Protein AF-A0A4U0VRK8-F1 (afdb_monomer)

Mean predicted aligned error: 10.42 Å

Solvent-accessible surface area (backbone atoms only — not comparable to full-atom values): 7620 Å² total; per-residue (Å²): 140,78,55,71,69,63,47,48,68,68,41,62,95,52,96,58,97,75,75,84,88,74,52,70,73,55,36,54,74,68,65,58,80,76,50,44,97,59,71,30,85,93,66,45,36,64,12,24,44,70,73,70,93,86,57,60,44,52,50,21,46,73,73,33,40,84,58,52,75,59,70,96,68,82,80,59,91,83,60,64,52,65,58,50,38,30,73,76,70,69,38,45,77,83,56,48,24,40,82,54,96,91,39,82,41,77,46,66,83,84,65,64,92,80,69,73,133

Structure (mmCIF, N/CA/C/O backbone):
data_AF-A0A4U0VRK8-F1
#
_entry.id   AF-A0A4U0VRK8-F1
#
loop_
_atom_site.group_PDB
_atom_site.id
_atom_site.type_symbol
_atom_site.label_atom_id
_atom_site.label_alt_id
_atom_site.label_comp_id
_atom_site.label_asym_id
_atom_site.label_entity_id
_atom_site.label_seq_id
_atom_site.pdbx_PDB_ins_code
_atom_site.Cartn_x
_atom_site.Cartn_y
_atom_site.Cartn_z
_atom_site.occupancy
_atom_site.B_iso_or_equiv
_atom_site.auth_seq_id
_atom_site.auth_comp_id
_atom_site.auth_asym_id
_atom_site.auth_atom_id
_atom_site.pdbx_PDB_model_num
ATOM 1 N N . SER A 1 1 ? 29.266 -9.425 3.964 1.00 87.06 1 SER A N 1
ATOM 2 C CA . SER A 1 1 ? 27.906 -9.008 3.573 1.00 87.06 1 SER A CA 1
ATOM 3 C C . SER A 1 1 ? 28.020 -8.132 2.336 1.00 87.06 1 SER A C 1
ATOM 5 O O . SER A 1 1 ? 28.999 -7.400 2.272 1.00 87.06 1 SER A O 1
ATOM 7 N N . LYS A 1 2 ? 27.104 -8.246 1.367 1.00 92.06 2 LYS A N 1
ATOM 8 C CA . LYS A 1 2 ? 27.045 -7.407 0.153 1.00 92.06 2 LYS A CA 1
ATOM 9 C C . LYS A 1 2 ? 25.828 -6.479 0.232 1.00 92.06 2 LYS A C 1
ATOM 11 O O . LYS A 1 2 ? 24.845 -6.819 0.889 1.00 92.06 2 LYS A O 1
ATOM 16 N N . SER A 1 3 ? 25.902 -5.330 -0.423 1.00 94.50 3 SER A N 1
ATOM 17 C CA . SER A 1 3 ? 24.778 -4.420 -0.658 1.00 94.50 3 SER A CA 1
ATOM 18 C C . SER A 1 3 ? 23.768 -5.000 -1.660 1.00 94.50 3 SER A C 1
ATOM 20 O O . SER A 1 3 ? 24.051 -5.984 -2.343 1.00 94.50 3 SER A O 1
ATOM 22 N N . ARG A 1 4 ? 22.583 -4.378 -1.769 1.00 92.38 4 ARG A N 1
ATOM 23 C CA . ARG A 1 4 ? 21.545 -4.772 -2.740 1.00 92.38 4 ARG A CA 1
ATOM 24 C C . ARG A 1 4 ? 22.064 -4.715 -4.184 1.00 92.38 4 ARG A C 1
ATOM 26 O O . ARG A 1 4 ? 21.952 -5.706 -4.890 1.00 92.38 4 ARG A O 1
ATOM 33 N N . ALA A 1 5 ? 22.708 -3.612 -4.574 1.00 92.31 5 ALA A N 1
ATOM 34 C CA . ALA A 1 5 ? 23.264 -3.432 -5.919 1.00 92.31 5 ALA A CA 1
ATOM 35 C C . ALA A 1 5 ? 24.364 -4.457 -6.252 1.00 92.31 5 ALA A C 1
ATOM 37 O O . ALA A 1 5 ? 24.436 -4.967 -7.364 1.00 92.31 5 ALA A O 1
ATOM 38 N N . GLU A 1 6 ? 25.207 -4.807 -5.277 1.00 94.12 6 GLU A N 1
ATOM 39 C CA . GLU A 1 6 ? 26.214 -5.856 -5.468 1.00 94.12 6 GLU A CA 1
ATOM 40 C C . GLU A 1 6 ? 25.597 -7.253 -5.604 1.00 94.12 6 GLU A C 1
ATOM 42 O O . GLU A 1 6 ? 26.214 -8.117 -6.218 1.00 94.12 6 GLU A O 1
ATOM 47 N N . TRP A 1 7 ? 24.422 -7.504 -5.016 1.00 93.75 7 TRP A N 1
ATOM 48 C CA . TRP A 1 7 ? 23.687 -8.752 -5.225 1.00 93.75 7 TRP A CA 1
ATOM 49 C C . TRP A 1 7 ? 22.981 -8.787 -6.576 1.00 93.75 7 TRP A C 1
ATOM 51 O O . TRP A 1 7 ? 23.082 -9.797 -7.262 1.00 93.75 7 TRP A O 1
ATOM 61 N N . GLU A 1 8 ? 22.322 -7.697 -6.972 1.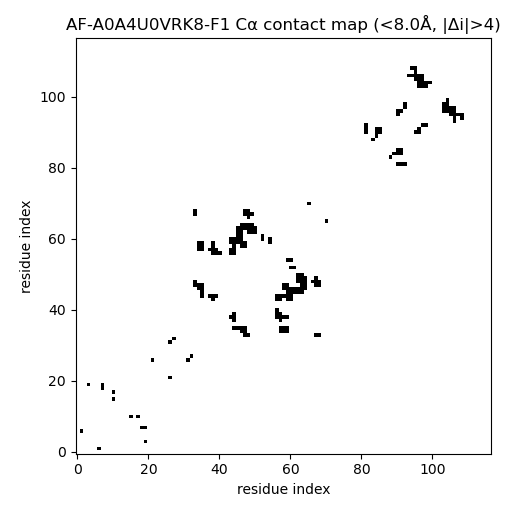00 91.56 8 GLU A N 1
ATOM 62 C CA . GLU A 1 8 ? 21.712 -7.552 -8.301 1.00 91.56 8 GLU A CA 1
ATOM 63 C C . GLU A 1 8 ? 22.750 -7.849 -9.392 1.00 91.56 8 GLU A C 1
ATOM 65 O O . GLU A 1 8 ? 22.559 -8.772 -10.174 1.00 91.56 8 GLU A O 1
ATOM 70 N N . ALA A 1 9 ? 23.931 -7.223 -9.331 1.00 93.06 9 ALA A N 1
ATOM 71 C CA . ALA A 1 9 ? 25.011 -7.460 -10.293 1.00 93.06 9 ALA A CA 1
ATOM 72 C C . ALA A 1 9 ? 25.546 -8.909 -10.326 1.00 93.06 9 ALA A C 1
ATOM 74 O O . ALA A 1 9 ? 26.154 -9.314 -11.313 1.00 93.06 9 ALA A O 1
ATOM 75 N N . VAL A 1 10 ? 25.376 -9.686 -9.250 1.00 93.69 10 VAL A N 1
ATOM 76 C CA . VAL A 1 10 ? 25.769 -11.108 -9.212 1.00 93.69 10 VAL A CA 1
ATOM 77 C C . VAL A 1 10 ? 24.743 -11.989 -9.926 1.00 93.69 10 VAL A C 1
ATOM 79 O O . VAL A 1 10 ? 25.130 -12.991 -10.524 1.00 93.69 10 VAL A O 1
ATOM 82 N N . PHE A 1 11 ? 23.457 -11.647 -9.838 1.00 93.12 11 PHE A N 1
ATOM 83 C CA . PHE A 1 11 ? 22.372 -12.441 -10.414 1.00 93.12 11 PHE A CA 1
ATOM 84 C C . PHE A 1 11 ? 21.938 -11.964 -11.803 1.00 93.12 11 PHE A C 1
ATOM 86 O O . PHE A 1 11 ? 21.399 -12.762 -12.572 1.00 93.12 11 PHE A O 1
ATOM 93 N N . ASP A 1 12 ? 22.213 -10.712 -12.155 1.00 90.06 12 ASP A N 1
ATOM 94 C CA . ASP A 1 12 ? 21.983 -10.173 -13.490 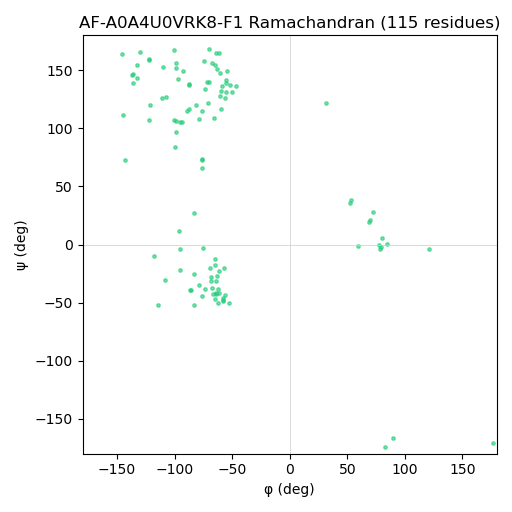1.00 90.06 12 ASP A CA 1
ATOM 95 C C . ASP A 1 12 ? 22.710 -11.017 -14.548 1.00 90.06 12 ASP A C 1
ATOM 97 O O . ASP A 1 12 ? 23.912 -11.274 -14.472 1.00 90.06 12 ASP A O 1
ATOM 101 N N . GLY A 1 13 ? 21.961 -11.475 -15.553 1.00 84.31 13 GLY A N 1
ATOM 102 C CA . GLY A 1 13 ? 22.478 -12.342 -16.617 1.00 84.31 13 GLY A CA 1
ATOM 103 C C . GLY A 1 13 ? 22.605 -13.824 -16.242 1.00 84.31 13 GLY A C 1
ATOM 104 O O . GLY A 1 13 ? 23.097 -14.610 -17.051 1.00 84.31 13 GLY A O 1
ATOM 105 N N . THR A 1 14 ? 22.149 -14.222 -15.053 1.00 91.31 14 THR A N 1
ATOM 106 C CA . THR A 1 14 ? 22.020 -15.631 -14.646 1.00 91.31 14 THR A CA 1
ATOM 107 C C . THR A 1 14 ? 20.568 -16.117 -14.769 1.00 91.31 14 THR A C 1
ATOM 109 O O . THR A 1 14 ? 19.652 -15.312 -14.903 1.00 91.31 14 THR A O 1
ATOM 112 N N . ASP A 1 15 ? 20.336 -17.433 -14.683 1.00 92.31 15 ASP A N 1
ATOM 113 C CA . ASP A 1 15 ? 18.986 -18.035 -14.614 1.00 92.31 15 ASP A CA 1
ATOM 114 C C . ASP A 1 15 ? 18.414 -18.034 -13.176 1.00 92.31 15 ASP A C 1
ATOM 116 O O . ASP A 1 15 ? 17.649 -18.907 -12.766 1.00 92.31 15 ASP A O 1
ATOM 120 N N . ALA A 1 16 ? 18.849 -17.086 -12.342 1.00 91.31 16 ALA A N 1
ATOM 121 C CA . ALA A 1 16 ? 18.376 -16.975 -10.972 1.00 91.31 16 ALA A CA 1
ATOM 122 C C . ALA A 1 16 ? 17.026 -16.246 -10.922 1.00 91.31 16 ALA A C 1
ATOM 124 O O . ALA A 1 16 ? 16.924 -15.069 -11.265 1.00 91.31 16 ALA A O 1
ATOM 125 N N . CYS A 1 17 ? 15.990 -16.911 -10.404 1.00 91.25 17 CYS A N 1
ATOM 126 C CA . CYS A 1 17 ? 14.690 -16.290 -10.139 1.00 91.25 17 CYS A CA 1
ATOM 127 C C . CYS A 1 17 ? 14.731 -15.419 -8.873 1.00 91.25 17 CYS A C 1
ATOM 129 O O . CYS A 1 17 ? 14.192 -15.790 -7.828 1.00 91.25 17 CYS A O 1
ATOM 131 N N . CYS A 1 18 ? 15.380 -14.261 -8.948 1.00 89.69 18 CYS A N 1
ATOM 132 C CA . CYS A 1 18 ? 15.408 -13.292 -7.860 1.00 89.69 18 CYS A CA 1
ATOM 133 C C . CYS A 1 18 ? 15.186 -11.870 -8.379 1.00 89.69 18 CYS A C 1
ATOM 135 O O . CYS A 1 18 ? 15.556 -11.528 -9.495 1.00 89.69 18 CYS A O 1
ATOM 137 N N . THR A 1 19 ? 14.538 -11.053 -7.554 1.00 88.44 19 THR A N 1
ATOM 138 C CA . THR A 1 19 ? 14.276 -9.637 -7.821 1.00 88.44 19 THR A CA 1
ATOM 139 C C . THR A 1 19 ? 14.544 -8.858 -6.540 1.00 88.44 19 THR A C 1
ATOM 141 O O . THR A 1 19 ? 14.284 -9.383 -5.448 1.00 88.44 19 THR A O 1
ATOM 144 N N . PRO A 1 20 ? 15.044 -7.616 -6.621 1.00 90.62 20 PRO A N 1
ATOM 145 C CA . PRO A 1 20 ? 15.095 -6.761 -5.450 1.00 90.62 20 PRO A CA 1
ATOM 146 C C . PRO A 1 20 ? 13.694 -6.505 -4.893 1.00 90.62 20 PRO A C 1
ATOM 148 O O . PRO A 1 20 ? 12.710 -6.412 -5.631 1.00 90.62 20 PRO A O 1
ATOM 151 N N . VAL A 1 21 ? 13.617 -6.350 -3.571 1.00 91.88 21 VAL A N 1
ATOM 152 C CA . VAL A 1 21 ? 12.428 -5.805 -2.910 1.00 91.88 21 VAL A CA 1
ATOM 153 C C . VAL A 1 21 ? 12.478 -4.290 -3.074 1.00 91.88 21 VAL A C 1
ATOM 155 O O . VAL A 1 21 ? 13.325 -3.624 -2.474 1.00 91.88 21 VAL A O 1
ATOM 158 N N . LEU A 1 22 ? 11.598 -3.767 -3.923 1.00 92.44 22 LEU A N 1
ATOM 159 C CA . LEU A 1 22 ? 11.483 -2.339 -4.194 1.00 92.44 22 LEU A CA 1
ATOM 160 C C . LEU A 1 22 ? 10.538 -1.679 -3.191 1.00 92.44 22 LEU A C 1
ATOM 162 O O . LEU A 1 22 ? 9.482 -2.212 -2.849 1.00 92.44 22 LEU A O 1
ATOM 166 N N . THR A 1 23 ? 10.924 -0.498 -2.725 1.00 90.81 23 THR A N 1
ATOM 167 C CA . THR A 1 23 ? 10.031 0.395 -1.988 1.00 90.81 23 THR A CA 1
ATOM 168 C C . THR A 1 23 ? 9.037 1.052 -2.943 1.00 90.81 23 THR A C 1
ATOM 170 O O . THR A 1 23 ? 9.296 1.178 -4.139 1.00 90.81 23 THR A O 1
ATOM 173 N N . TYR A 1 24 ? 7.905 1.522 -2.421 1.00 88.75 24 TYR A N 1
ATOM 174 C CA . TYR A 1 24 ? 6.909 2.207 -3.247 1.00 88.75 24 TYR A CA 1
ATOM 175 C C . TYR A 1 24 ? 7.477 3.431 -4.007 1.00 88.75 24 TYR A C 1
ATOM 177 O O . TYR A 1 24 ? 7.281 3.502 -5.216 1.00 88.75 24 TYR A O 1
ATOM 185 N N . PRO A 1 25 ? 8.308 4.309 -3.399 1.00 89.94 25 PRO A N 1
ATOM 186 C CA . PRO A 1 25 ? 8.944 5.406 -4.140 1.00 89.94 25 PRO A CA 1
ATOM 187 C C . PRO A 1 25 ? 9.911 4.956 -5.249 1.00 89.94 25 PRO A C 1
ATOM 189 O O . PRO A 1 25 ? 10.159 5.700 -6.198 1.00 89.94 25 PRO A O 1
ATOM 192 N N . GLU A 1 26 ? 10.512 3.767 -5.125 1.00 93.12 26 GLU A N 1
ATOM 193 C CA . GLU A 1 26 ? 11.340 3.186 -6.190 1.00 93.12 26 GLU A CA 1
ATOM 194 C C . GLU A 1 26 ? 10.474 2.674 -7.344 1.00 93.12 26 GLU A C 1
AT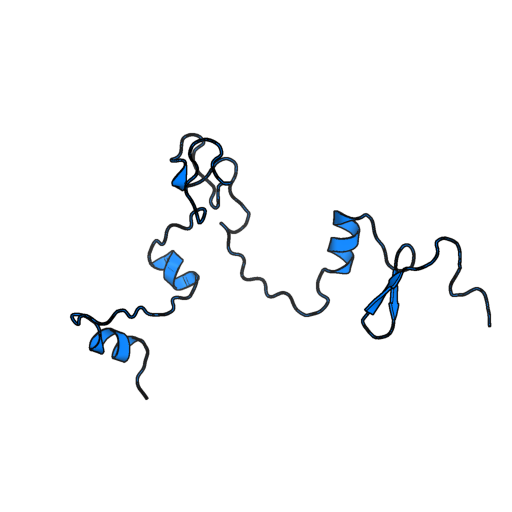OM 196 O O . GLU A 1 26 ? 10.841 2.876 -8.500 1.00 93.12 26 GLU A O 1
ATOM 201 N N . LEU A 1 27 ? 9.317 2.077 -7.039 1.00 92.06 27 LEU A N 1
ATOM 202 C CA . LEU A 1 27 ? 8.329 1.662 -8.036 1.00 92.06 27 LEU A CA 1
ATOM 203 C C . LEU A 1 27 ? 7.792 2.867 -8.819 1.00 92.06 27 LEU A C 1
ATOM 205 O O . LEU A 1 27 ? 7.857 2.861 -10.046 1.00 92.06 27 LEU A O 1
ATOM 209 N N . GLU A 1 28 ? 7.355 3.928 -8.135 1.00 89.06 28 GLU A N 1
ATOM 210 C CA . GLU A 1 28 ? 6.860 5.156 -8.777 1.00 89.06 28 GLU A CA 1
ATOM 211 C C . GLU A 1 28 ? 7.912 5.784 -9.697 1.00 89.06 28 GLU A C 1
ATOM 213 O O . GLU A 1 28 ? 7.638 6.097 -10.855 1.00 89.06 28 GLU A O 1
ATOM 218 N N . ARG A 1 29 ? 9.157 5.921 -9.217 1.00 93.06 29 ARG A N 1
ATOM 219 C CA . ARG A 1 29 ? 10.257 6.474 -10.024 1.00 93.06 29 ARG A CA 1
ATOM 220 C C . ARG A 1 29 ? 10.588 5.599 -11.231 1.00 93.06 29 ARG A C 1
ATOM 222 O O . ARG A 1 29 ? 11.028 6.119 -12.253 1.00 93.06 29 ARG A O 1
ATOM 229 N N . GLY A 1 30 ? 10.394 4.289 -11.103 1.00 93.06 30 GLY A N 1
ATOM 230 C CA . GLY A 1 30 ? 10.526 3.324 -12.189 1.00 93.06 30 GLY A CA 1
ATOM 231 C C . GLY A 1 30 ? 9.359 3.334 -13.180 1.00 93.06 30 GLY A C 1
ATOM 232 O O . GLY A 1 30 ? 9.418 2.598 -14.161 1.00 93.06 30 GLY A O 1
ATOM 233 N N . GLY A 1 31 ? 8.317 4.142 -12.949 1.00 92.19 31 GLY A N 1
ATOM 234 C CA . GLY A 1 31 ? 7.118 4.175 -13.786 1.00 92.19 31 GLY A CA 1
ATOM 235 C C . GLY A 1 31 ? 6.234 2.941 -13.611 1.00 92.19 31 GLY A C 1
ATOM 236 O O . GLY A 1 31 ? 5.558 2.538 -14.556 1.00 92.19 31 GLY A O 1
ATOM 237 N N . PHE A 1 32 ? 6.273 2.305 -12.436 1.00 91.50 32 PHE A N 1
ATOM 238 C CA . PHE A 1 32 ? 5.375 1.201 -12.125 1.00 91.50 32 PHE A CA 1
ATOM 239 C C . PHE A 1 32 ? 3.923 1.674 -12.182 1.00 91.50 32 PHE A C 1
ATOM 241 O O . PHE A 1 32 ? 3.545 2.644 -11.531 1.00 91.50 32 PHE A O 1
ATOM 248 N N . ASP A 1 33 ? 3.112 0.950 -12.941 1.00 90.00 33 ASP A N 1
ATOM 249 C CA . ASP A 1 33 ? 1.692 1.226 -13.090 1.00 90.00 33 ASP A CA 1
ATOM 250 C C . ASP A 1 33 ? 0.894 0.393 -12.077 1.00 90.00 33 ASP A C 1
ATOM 252 O O . ASP A 1 33 ? 0.754 -0.830 -12.219 1.00 90.00 33 ASP A O 1
ATOM 256 N N . GLN A 1 34 ? 0.403 1.050 -11.022 1.00 90.44 34 GLN A N 1
ATOM 257 C CA . GLN A 1 34 ? -0.388 0.388 -9.995 1.00 90.44 34 GLN A CA 1
ATOM 258 C C . GLN A 1 34 ? -1.813 0.133 -10.490 1.00 90.44 34 GLN A C 1
ATOM 260 O O . GLN A 1 34 ? -2.623 1.039 -10.673 1.00 90.44 34 GLN A O 1
ATOM 265 N N . ARG A 1 35 ? -2.145 -1.152 -10.623 1.00 91.19 35 ARG A N 1
ATOM 266 C CA . ARG A 1 35 ? -3.426 -1.612 -11.162 1.00 91.19 35 ARG A CA 1
ATOM 267 C C . ARG A 1 35 ? -4.189 -2.494 -10.183 1.00 91.19 35 ARG A C 1
ATOM 269 O O . ARG A 1 35 ? -3.583 -3.098 -9.290 1.00 91.19 35 ARG A O 1
ATOM 276 N N . PRO A 1 36 ? -5.515 -2.635 -10.365 1.00 91.19 36 PRO A N 1
ATOM 277 C CA . PRO A 1 36 ? -6.260 -3.721 -9.755 1.00 91.19 36 PRO A CA 1
ATOM 278 C C . PRO A 1 36 ? -5.530 -5.063 -9.948 1.00 91.19 36 PRO A C 1
ATOM 280 O O . PRO A 1 36 ? -5.063 -5.357 -11.051 1.00 91.19 36 PRO A O 1
ATOM 283 N N . PRO A 1 37 ? -5.449 -5.911 -8.908 1.00 89.12 37 PRO A N 1
ATOM 284 C CA . PRO A 1 37 ? -4.648 -7.140 -8.944 1.00 89.12 37 PRO A CA 1
ATOM 285 C C . PRO A 1 37 ? -5.155 -8.164 -9.968 1.00 89.12 37 PRO A C 1
ATOM 287 O O . PRO A 1 37 ? -4.439 -9.090 -10.338 1.00 89.12 37 PRO A O 1
ATOM 290 N N . VAL A 1 38 ? -6.402 -8.013 -10.416 1.00 89.88 38 VAL A N 1
ATOM 291 C CA . VAL A 1 38 ? -7.038 -8.851 -11.428 1.00 89.88 38 VAL A CA 1
ATOM 292 C C . VAL A 1 38 ? -7.794 -7.975 -12.417 1.00 89.88 38 VAL A C 1
ATOM 294 O O . VAL A 1 38 ? -8.481 -7.028 -12.039 1.00 89.88 38 VAL A O 1
ATOM 297 N N . THR A 1 39 ? -7.703 -8.315 -13.702 1.00 93.19 39 THR A N 1
ATOM 298 C CA . THR A 1 39 ? -8.488 -7.653 -14.748 1.00 93.19 39 THR A CA 1
ATOM 299 C C . THR A 1 39 ? -9.830 -8.359 -14.924 1.00 93.19 39 THR A C 1
ATOM 301 O O . THR A 1 39 ? -9.885 -9.500 -15.384 1.00 93.19 39 THR A O 1
ATOM 304 N N . LEU A 1 40 ? -10.923 -7.666 -14.605 1.00 91.25 40 LEU A N 1
ATOM 305 C CA . LEU A 1 40 ? -12.294 -8.140 -14.807 1.00 91.25 40 LEU A CA 1
ATOM 306 C C . LEU A 1 40 ? -12.961 -7.319 -15.913 1.00 91.25 40 LEU A C 1
ATOM 308 O O . LEU A 1 40 ? -12.987 -6.098 -15.844 1.00 91.25 40 LEU A O 1
ATOM 312 N N . LYS A 1 41 ? -13.511 -7.973 -16.943 1.00 87.38 41 LYS A N 1
ATOM 313 C CA . LYS A 1 41 ? -14.126 -7.264 -18.083 1.00 87.38 41 LYS A CA 1
ATOM 314 C 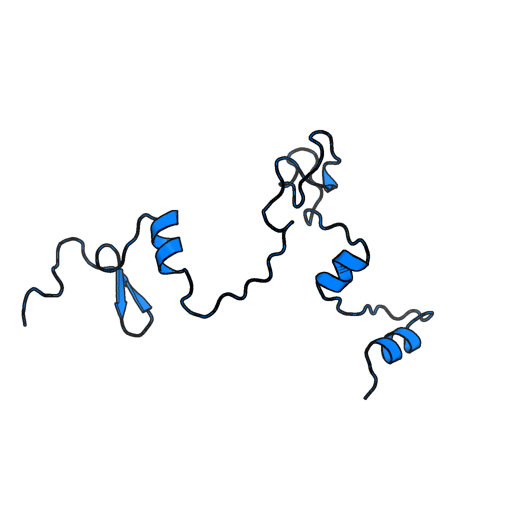C . LYS A 1 41 ? -15.598 -6.905 -17.864 1.00 87.38 41 LYS A C 1
ATOM 316 O O . LYS A 1 41 ? -16.021 -5.837 -18.277 1.00 87.38 41 LYS A O 1
ATOM 321 N N . GLY A 1 42 ? -16.375 -7.795 -17.239 1.00 89.12 42 GLY A N 1
ATOM 322 C CA . GLY A 1 42 ? -17.813 -7.575 -17.003 1.00 89.12 42 GLY A CA 1
ATOM 323 C C . GLY A 1 42 ? -18.117 -6.732 -15.763 1.00 89.12 42 GLY A C 1
ATOM 324 O O . GLY A 1 42 ? -19.154 -6.083 -15.693 1.00 89.12 42 GLY A O 1
ATOM 325 N N . SER A 1 43 ? -17.199 -6.730 -14.800 1.00 90.56 43 SER A N 1
ATOM 326 C CA . SER A 1 43 ? -17.283 -5.955 -13.563 1.00 90.56 43 SER A CA 1
ATOM 327 C C . SER A 1 43 ? -15.884 -5.456 -13.190 1.00 90.56 43 SER A C 1
ATOM 329 O O . SER A 1 43 ? -15.254 -6.038 -12.301 1.00 90.56 43 SER A O 1
ATOM 331 N N . PRO A 1 44 ? -15.338 -4.469 -13.923 1.00 91.06 44 PRO A N 1
ATOM 332 C CA . PRO A 1 44 ? -13.996 -3.964 -13.660 1.00 91.06 44 PRO A CA 1
ATOM 333 C C . PRO A 1 44 ? -13.824 -3.506 -12.211 1.00 91.06 44 PRO A C 1
ATOM 335 O O . PRO A 1 44 ? -14.775 -3.052 -11.572 1.00 91.06 44 PRO A O 1
ATOM 338 N N . GLY A 1 45 ? -12.601 -3.636 -11.695 1.00 91.56 45 GLY A N 1
ATOM 339 C CA . GLY A 1 45 ? -12.248 -3.087 -10.387 1.00 91.56 45 GLY A CA 1
ATOM 340 C C . GLY A 1 45 ? -12.350 -1.560 -10.371 1.00 91.56 45 GLY A C 1
ATOM 341 O O . GLY A 1 45 ? -12.407 -0.921 -11.420 1.00 91.56 45 GLY A O 1
ATOM 342 N N . ILE A 1 46 ? -12.355 -0.968 -9.179 1.00 92.62 46 ILE A N 1
ATOM 343 C CA . ILE A 1 46 ? -12.307 0.493 -9.035 1.00 92.62 46 ILE A CA 1
ATOM 344 C C . ILE A 1 46 ? -10.918 0.984 -9.456 1.00 92.62 46 ILE A C 1
ATOM 346 O O . ILE A 1 46 ? -9.916 0.324 -9.168 1.00 92.62 46 ILE A O 1
ATOM 350 N N . ALA A 1 47 ? -10.879 2.115 -10.158 1.00 93.44 47 ALA A N 1
ATOM 351 C CA . ALA A 1 47 ? -9.641 2.760 -10.561 1.00 93.44 47 ALA A CA 1
ATOM 352 C C . ALA A 1 47 ? -8.777 3.108 -9.342 1.00 93.44 47 ALA A C 1
ATOM 354 O O . ALA A 1 47 ? -9.274 3.593 -8.324 1.00 93.44 47 ALA A O 1
ATOM 355 N N . ILE A 1 48 ? -7.475 2.846 -9.451 1.00 92.62 48 ILE A N 1
ATOM 356 C CA . ILE A 1 48 ? -6.519 3.188 -8.396 1.00 92.62 48 ILE A CA 1
ATOM 357 C C . ILE A 1 48 ? -6.098 4.653 -8.531 1.00 92.62 48 ILE A C 1
ATOM 359 O O . ILE A 1 48 ? -6.239 5.417 -7.579 1.00 92.62 48 ILE A O 1
ATOM 363 N N . ALA A 1 49 ? -5.659 5.050 -9.724 1.00 91.00 49 ALA A N 1
ATOM 364 C CA . ALA A 1 49 ? -5.315 6.427 -10.051 1.00 91.00 49 ALA A CA 1
ATOM 365 C C . ALA A 1 49 ? -6.453 7.138 -10.800 1.00 91.00 49 ALA A C 1
ATOM 367 O O . ALA A 1 49 ? -7.300 6.512 -11.456 1.00 91.00 49 ALA A O 1
ATOM 368 N N . ASP A 1 50 ? -6.460 8.467 -10.716 1.00 90.88 50 ASP A N 1
ATOM 369 C CA . ASP A 1 50 ? -7.315 9.291 -11.565 1.00 90.88 50 ASP A CA 1
ATOM 370 C C . ASP A 1 50 ? -6.917 9.152 -13.039 1.00 90.88 50 ASP A C 1
ATOM 372 O O . ASP A 1 50 ? -5.789 8.805 -13.382 1.00 90.88 50 ASP A O 1
ATOM 376 N N . GLY A 1 51 ? -7.866 9.400 -13.937 1.00 86.38 51 GLY A N 1
ATOM 377 C CA . GLY A 1 51 ? -7.631 9.248 -15.368 1.00 86.38 51 GLY A CA 1
ATOM 378 C C . GLY A 1 51 ? -8.877 9.502 -16.200 1.00 86.38 51 GLY A C 1
ATOM 379 O O . GLY A 1 51 ? -9.915 9.936 -15.694 1.00 86.38 51 GLY A O 1
ATOM 380 N N . GLU A 1 52 ? -8.790 9.192 -17.488 1.00 86.00 52 GLU A N 1
ATOM 381 C CA . GLU A 1 52 ? -9.906 9.362 -18.414 1.00 86.00 52 GLU A CA 1
ATOM 382 C C . GLU A 1 52 ? -11.062 8.399 -18.110 1.00 86.00 52 GLU A C 1
ATOM 384 O O . GLU A 1 52 ? -10.887 7.339 -17.504 1.00 86.00 52 GLU A O 1
ATOM 389 N N . ASN A 1 53 ? -12.276 8.766 -18.522 1.00 78.38 53 ASN A N 1
ATOM 390 C CA . ASN A 1 53 ? -13.446 7.901 -18.346 1.00 78.38 53 ASN A CA 1
ATOM 391 C C . ASN A 1 53 ? -13.370 6.648 -19.233 1.00 78.38 53 ASN A C 1
ATOM 393 O O . ASN A 1 53 ? -13.866 5.590 -18.850 1.00 78.38 53 ASN A O 1
ATOM 397 N N . GLU A 1 54 ? -12.736 6.758 -20.401 1.00 84.94 54 GLU A N 1
ATOM 398 C CA . GLU A 1 54 ? -12.553 5.661 -21.350 1.00 84.94 54 GLU A CA 1
ATOM 399 C C . GLU A 1 54 ? -11.142 5.084 -21.206 1.00 84.94 54 GLU A C 1
ATOM 401 O O . GLU A 1 54 ? -10.224 5.451 -21.931 1.00 84.94 54 GLU A O 1
ATOM 406 N N . ARG A 1 55 ? -10.967 4.174 -20.241 1.00 88.62 55 ARG A N 1
ATOM 407 C CA . ARG A 1 55 ? -9.693 3.485 -19.988 1.00 88.62 55 ARG A CA 1
ATOM 408 C C . ARG A 1 55 ? -9.828 1.962 -20.082 1.00 88.62 55 ARG A C 1
ATOM 410 O O . ARG A 1 55 ? -10.938 1.431 -19.951 1.00 88.62 55 ARG A O 1
ATOM 417 N N . PRO A 1 56 ? -8.731 1.220 -20.308 1.00 92.50 56 PRO A N 1
ATOM 418 C CA . PRO A 1 56 ? -8.752 -0.236 -20.278 1.00 92.50 56 PRO A CA 1
ATOM 419 C C . PRO A 1 56 ? -9.298 -0.778 -18.952 1.00 92.50 56 PRO A C 1
ATOM 421 O O . PRO A 1 56 ? -8.935 -0.312 -17.879 1.00 92.50 56 PRO A O 1
ATOM 424 N N . ALA A 1 57 ? -10.079 -1.862 -19.001 1.00 91.94 57 ALA A N 1
ATOM 425 C CA . ALA A 1 57 ? -10.603 -2.513 -17.791 1.00 91.94 57 ALA A CA 1
ATOM 426 C C . ALA A 1 57 ? -9.506 -2.967 -16.801 1.00 91.94 57 ALA A C 1
ATOM 428 O O . ALA A 1 57 ? -9.785 -3.184 -15.623 1.00 91.94 57 ALA A O 1
ATOM 429 N N . ALA A 1 58 ? -8.265 -3.121 -17.277 1.00 92.69 58 ALA A N 1
ATOM 430 C CA . ALA A 1 58 ? -7.102 -3.437 -16.452 1.00 92.69 58 ALA A CA 1
ATOM 431 C C . ALA A 1 58 ? -6.679 -2.286 -15.523 1.00 92.69 58 ALA A C 1
ATOM 433 O O . ALA A 1 58 ? -6.007 -2.548 -14.536 1.00 92.69 58 ALA A O 1
ATOM 434 N N . GLU A 1 59 ? -7.076 -1.048 -15.819 1.00 92.94 59 GLU A N 1
ATOM 435 C CA . GLU A 1 59 ? -6.778 0.156 -15.026 1.00 92.94 59 GLU A CA 1
ATOM 436 C C . GLU A 1 59 ? -7.920 0.509 -14.055 1.00 92.94 59 GLU A C 1
ATOM 438 O O . GLU A 1 59 ? -7.800 1.413 -13.230 1.00 92.94 59 GLU A O 1
ATOM 443 N N . GLY A 1 60 ? -9.024 -0.239 -14.119 1.00 92.44 60 GLY A N 1
ATOM 444 C CA . GLY A 1 60 ? -10.222 -0.020 -13.319 1.00 92.44 60 GLY A CA 1
ATOM 445 C C . GLY A 1 60 ? -11.155 1.053 -13.885 1.00 92.44 60 GLY A C 1
ATOM 446 O O . GLY A 1 60 ? -10.978 1.538 -15.000 1.00 92.44 60 GLY A O 1
ATOM 447 N N . VAL A 1 61 ? -12.205 1.376 -13.131 1.00 92.12 61 VAL A N 1
ATOM 448 C CA . VAL A 1 61 ? -13.245 2.343 -13.516 1.00 92.12 61 VAL A CA 1
ATOM 449 C C . VAL A 1 61 ? -13.554 3.331 -12.394 1.00 92.12 61 VAL A C 1
ATOM 451 O O . VAL A 1 61 ? -13.415 3.014 -11.213 1.00 92.12 61 VAL A O 1
ATOM 454 N N . GLY A 1 62 ? -14.048 4.509 -12.775 1.00 91.19 62 GLY A N 1
ATOM 455 C CA . GLY A 1 62 ? -14.456 5.562 -11.848 1.00 91.19 62 GLY A CA 1
ATOM 456 C C . GLY A 1 62 ? -13.332 6.531 -11.482 1.00 91.19 62 GLY A C 1
ATOM 457 O O . GLY A 1 62 ? -12.299 6.594 -12.147 1.00 91.19 62 GLY A O 1
ATOM 458 N N . ILE A 1 63 ? -13.587 7.319 -10.437 1.00 92.31 63 ILE A N 1
ATOM 459 C CA . ILE A 1 63 ? -12.615 8.250 -9.852 1.00 92.31 63 ILE A CA 1
ATOM 460 C C . ILE A 1 63 ? -11.554 7.423 -9.120 1.00 92.31 63 ILE A C 1
ATOM 462 O O . ILE A 1 63 ? -11.896 6.424 -8.479 1.00 92.31 63 ILE A O 1
ATOM 466 N N . GLY A 1 64 ? -10.293 7.833 -9.231 1.00 91.00 64 GLY A N 1
ATOM 467 C CA . GLY A 1 64 ? -9.195 7.230 -8.495 1.00 91.00 64 GLY A CA 1
ATOM 468 C C . GLY A 1 64 ? -9.377 7.364 -6.986 1.00 91.00 64 GLY A C 1
ATOM 469 O O . GLY A 1 64 ? -10.198 8.135 -6.479 1.00 91.00 64 GLY A O 1
ATOM 470 N N . ILE A 1 65 ? -8.598 6.590 -6.241 1.00 89.88 65 ILE A N 1
ATOM 471 C CA . ILE A 1 65 ? -8.572 6.686 -4.784 1.00 89.88 65 ILE A CA 1
ATOM 472 C C . ILE A 1 65 ? -7.472 7.648 -4.337 1.00 89.88 65 ILE A C 1
ATOM 474 O O . ILE A 1 65 ? -6.434 7.783 -4.981 1.00 89.88 65 ILE A O 1
ATOM 478 N N . GLU A 1 66 ? -7.699 8.323 -3.210 1.00 86.88 66 GLU A N 1
ATOM 479 C CA . GLU A 1 66 ? -6.733 9.277 -2.660 1.00 86.88 66 GLU A CA 1
ATOM 480 C C . GLU A 1 66 ? -5.363 8.616 -2.446 1.00 86.88 66 GLU A C 1
ATOM 482 O O . GLU A 1 66 ? -5.258 7.539 -1.853 1.00 86.88 66 GLU A O 1
ATOM 487 N N . GLY A 1 67 ? -4.317 9.294 -2.924 1.00 86.69 67 GLY A N 1
ATOM 488 C CA . GLY A 1 67 ? -2.947 8.792 -2.885 1.00 86.69 67 GLY A CA 1
ATOM 489 C C . GLY A 1 67 ? -2.691 7.624 -3.827 1.00 86.69 67 GLY A C 1
ATOM 490 O O . GLY A 1 67 ? -1.772 6.858 -3.573 1.00 86.69 67 GLY A O 1
ATOM 491 N N . GLU A 1 68 ? -3.523 7.453 -4.859 1.00 89.19 68 GLU A N 1
ATOM 492 C CA . GLU A 1 68 ? -3.310 6.488 -5.943 1.00 89.19 68 GLU A CA 1
ATOM 493 C C . GLU A 1 68 ? -3.067 5.065 -5.422 1.00 89.19 68 GLU A C 1
ATOM 495 O O . GLU A 1 68 ? -2.247 4.315 -5.929 1.00 89.19 68 GLU A O 1
ATOM 500 N N . GLY A 1 69 ? -3.779 4.684 -4.358 1.00 84.12 69 GLY A N 1
ATOM 501 C CA . GLY A 1 69 ? -3.670 3.354 -3.756 1.00 84.12 69 GLY A CA 1
ATOM 502 C C . GLY A 1 69 ? -2.542 3.171 -2.755 1.00 84.12 69 GLY A C 1
ATOM 503 O O . GLY A 1 69 ? -2.452 2.094 -2.159 1.00 84.12 69 GLY A O 1
ATOM 504 N N . TRP A 1 70 ? -1.749 4.206 -2.484 1.00 85.44 70 TRP A N 1
ATOM 505 C CA . TRP A 1 70 ? -0.724 4.168 -1.455 1.00 85.44 70 TRP A CA 1
ATOM 506 C C . TRP A 1 70 ? -0.549 5.508 -0.733 1.00 85.44 70 TRP A C 1
ATOM 508 O O . TRP A 1 70 ? 0.026 6.468 -1.236 1.00 85.44 70 TRP A O 1
ATOM 518 N N . VAL A 1 71 ? -0.940 5.542 0.542 1.00 81.50 71 VAL A N 1
ATOM 519 C CA . VAL A 1 71 ? -0.577 6.635 1.453 1.00 81.50 71 VAL A CA 1
ATOM 520 C C . VAL A 1 71 ? 0.161 6.045 2.641 1.00 81.50 71 VAL A C 1
ATOM 522 O O . VAL A 1 71 ? -0.446 5.448 3.531 1.00 81.50 71 VAL A O 1
ATOM 525 N N . SER A 1 72 ? 1.479 6.250 2.706 1.00 73.31 72 SER A N 1
ATOM 526 C CA . SER A 1 72 ? 2.285 5.847 3.862 1.00 73.31 72 SER A CA 1
ATOM 527 C C . SER A 1 72 ? 2.089 6.816 5.035 1.00 73.31 72 SER A C 1
ATOM 529 O O . SER A 1 72 ? 3.002 7.531 5.447 1.00 73.31 72 SER A O 1
ATOM 531 N N . LYS A 1 73 ? 0.882 6.864 5.597 1.00 71.25 73 LYS A N 1
ATOM 532 C CA . LYS A 1 73 ? 0.672 7.404 6.941 1.00 71.25 73 LYS A CA 1
ATOM 533 C C . LYS A 1 73 ? 0.678 6.214 7.886 1.00 71.25 73 LYS A C 1
ATOM 535 O O . LYS A 1 73 ? -0.273 5.443 7.920 1.00 71.25 73 LYS A O 1
ATOM 540 N N . GLY A 1 74 ? 1.770 6.046 8.631 1.00 68.62 74 GLY A N 1
ATOM 541 C CA . GLY A 1 74 ? 1.808 5.060 9.707 1.00 68.62 74 GLY A CA 1
ATOM 542 C C . GLY A 1 74 ? 0.602 5.249 10.634 1.00 68.62 74 GLY A C 1
ATOM 543 O O . GLY A 1 74 ? 0.232 6.382 10.955 1.00 68.62 74 GLY A O 1
ATOM 544 N N . LEU A 1 75 ? -0.018 4.143 11.038 1.00 72.12 75 LEU A N 1
ATOM 545 C CA . LEU A 1 75 ? -1.106 4.116 12.013 1.00 72.12 75 LEU A CA 1
ATOM 546 C C . LEU A 1 75 ? -0.506 3.735 13.374 1.00 72.12 75 LEU A C 1
ATOM 548 O O . LEU A 1 75 ? -0.274 2.550 13.615 1.00 72.12 75 LEU A O 1
ATOM 552 N N . PRO A 1 76 ? -0.192 4.701 14.258 1.00 76.69 76 PRO A N 1
ATOM 553 C CA . PRO A 1 76 ? 0.215 4.364 15.607 1.00 76.69 76 PRO A CA 1
ATOM 554 C C . PRO A 1 76 ? -0.932 3.652 16.338 1.00 76.69 76 PRO A C 1
ATOM 556 O O . PRO A 1 76 ? -2.106 3.916 16.048 1.00 76.69 76 PRO A O 1
ATOM 559 N N . PRO A 1 77 ? -0.616 2.764 17.298 1.00 77.00 77 PRO A N 1
ATOM 560 C CA . PRO A 1 77 ? -1.625 2.098 18.109 1.00 77.00 77 PRO A CA 1
ATOM 561 C C . PRO A 1 77 ? -2.615 3.102 18.711 1.00 77.00 77 PRO A C 1
ATOM 563 O O . PRO A 1 77 ? -2.216 4.125 19.263 1.00 77.00 77 PRO A O 1
ATOM 566 N N . GLY A 1 78 ? -3.911 2.816 18.580 1.00 77.06 78 GLY A N 1
ATOM 567 C CA . GLY A 1 78 ? -4.982 3.662 19.114 1.00 77.06 78 GLY A CA 1
ATOM 568 C C . GLY A 1 78 ? -5.304 4.920 18.300 1.00 77.06 78 GLY A C 1
ATOM 569 O O . GLY A 1 78 ? -6.221 5.648 18.677 1.00 77.06 78 GLY A O 1
ATOM 570 N N . LYS A 1 79 ? -4.613 5.186 17.183 1.00 82.38 79 LYS A N 1
ATOM 571 C CA . LYS A 1 79 ? -4.922 6.340 16.331 1.00 82.38 79 LYS A CA 1
ATOM 572 C C . LYS A 1 79 ? -6.212 6.126 15.541 1.00 82.38 79 LYS A C 1
ATOM 574 O O . LYS A 1 79 ? -6.418 5.067 14.955 1.00 82.38 79 LYS A O 1
ATOM 579 N N . ASP A 1 80 ? -7.066 7.145 15.539 1.00 84.50 80 ASP A N 1
ATOM 580 C CA . ASP A 1 80 ? -8.317 7.268 14.777 1.00 84.50 80 ASP A CA 1
ATOM 581 C C . ASP A 1 80 ? -9.384 6.182 15.043 1.00 84.50 80 ASP A C 1
ATOM 583 O O . ASP A 1 80 ? -10.479 6.264 14.496 1.00 84.50 80 ASP A O 1
ATOM 587 N N . GLY A 1 81 ? -9.133 5.185 15.901 1.00 87.69 81 G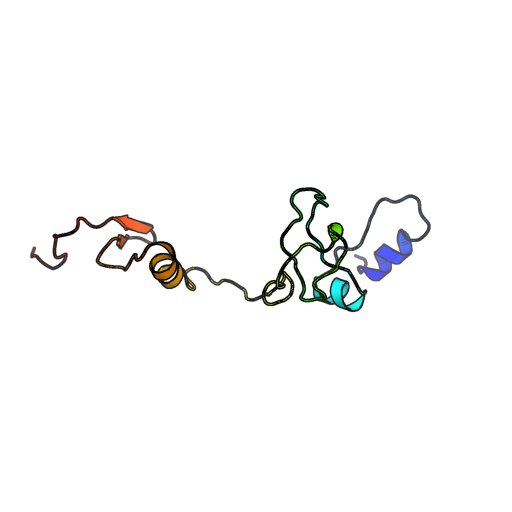LY A N 1
ATOM 588 C CA . GLY A 1 81 ? -10.052 4.061 16.129 1.00 87.69 81 GLY A CA 1
ATOM 589 C C . GLY A 1 81 ? -11.446 4.490 16.597 1.00 87.69 81 GLY A C 1
ATOM 590 O O . GLY A 1 81 ? -12.448 4.046 16.039 1.00 87.69 81 GLY A O 1
ATOM 591 N N . GLU A 1 82 ? -11.523 5.402 17.570 1.00 89.94 82 GLU A N 1
ATOM 592 C CA . GLU A 1 82 ? -12.808 5.930 18.053 1.00 89.94 82 GLU A CA 1
ATOM 593 C C . GLU A 1 82 ? -13.525 6.775 16.993 1.00 89.94 82 GLU A C 1
ATOM 595 O O . GLU A 1 82 ? -14.742 6.678 16.845 1.00 89.94 82 GLU A O 1
ATOM 600 N N . GLU A 1 83 ? -12.780 7.552 16.200 1.00 90.94 83 GLU A N 1
ATOM 601 C CA . GLU A 1 83 ? -13.340 8.330 15.091 1.00 90.94 83 GLU A CA 1
ATOM 602 C C . GLU A 1 83 ? -13.921 7.407 14.009 1.00 90.94 83 GLU A C 1
ATOM 604 O O . GLU A 1 83 ? -15.023 7.645 13.512 1.00 90.94 83 GLU A O 1
ATOM 609 N N . LYS A 1 84 ? -13.227 6.312 13.667 1.00 91.06 84 LYS A N 1
ATOM 610 C CA . LYS A 1 84 ? -13.729 5.310 12.713 1.00 91.06 84 LYS A CA 1
ATOM 611 C C . LYS A 1 84 ? -14.979 4.611 13.243 1.00 91.06 84 LYS A C 1
ATOM 613 O O . LYS A 1 84 ? -15.929 4.447 12.482 1.00 91.06 84 LYS A O 1
ATOM 618 N N . LEU A 1 85 ? -15.021 4.258 14.530 1.00 91.31 85 LEU A N 1
ATOM 619 C CA . LEU A 1 85 ? -16.215 3.684 15.165 1.00 91.31 85 LEU A CA 1
ATOM 620 C C . LEU A 1 85 ? -17.409 4.646 15.117 1.00 91.31 85 LEU A C 1
ATOM 622 O O . LEU A 1 85 ? -18.523 4.229 14.788 1.00 91.31 85 LEU A O 1
ATOM 626 N N . ALA A 1 86 ? -17.181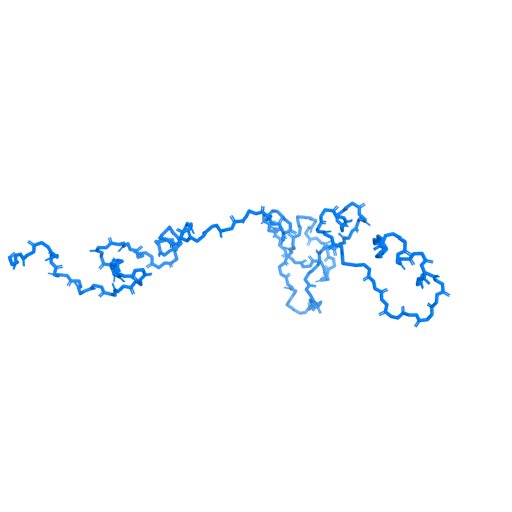 5.936 15.361 1.00 93.00 86 ALA A N 1
ATOM 627 C CA . ALA A 1 86 ? -18.213 6.955 15.218 1.00 93.00 86 ALA A CA 1
ATOM 628 C C . ALA A 1 86 ? -18.673 7.098 13.759 1.00 93.00 86 ALA A C 1
ATOM 630 O O . ALA A 1 86 ? -19.872 7.091 13.489 1.00 93.00 86 ALA A O 1
ATOM 631 N N . LYS A 1 87 ? -17.740 7.169 12.803 1.00 93.31 87 LYS A N 1
ATOM 632 C CA . LYS A 1 87 ? -18.049 7.364 11.379 1.00 93.31 87 LYS A CA 1
ATOM 633 C C . LYS A 1 87 ? -18.778 6.174 10.754 1.00 93.31 87 LYS A C 1
ATOM 635 O O . LYS A 1 87 ? -19.685 6.375 9.955 1.00 93.31 87 LYS A O 1
ATOM 640 N N . TRP A 1 88 ? -18.359 4.950 11.065 1.00 92.81 88 TRP A N 1
ATOM 641 C CA . TRP A 1 88 ? -18.901 3.739 10.443 1.00 92.81 88 TRP A CA 1
ATOM 642 C C . TRP A 1 88 ? -20.159 3.232 11.139 1.00 92.81 88 TRP A C 1
ATOM 644 O O . TRP A 1 88 ? -21.082 2.781 10.469 1.00 92.81 88 TRP A O 1
ATOM 654 N N . MET A 1 89 ? -20.197 3.307 12.473 1.00 92.56 89 MET A N 1
ATOM 655 C CA . MET A 1 89 ? -21.237 2.664 13.283 1.00 92.56 89 MET A CA 1
ATOM 656 C C . MET A 1 89 ? -22.079 3.659 14.090 1.00 92.56 89 MET A C 1
ATOM 658 O O . MET A 1 89 ? -23.063 3.260 14.712 1.00 92.56 89 MET A O 1
ATOM 662 N N . GLY A 1 90 ? -21.692 4.938 14.149 1.00 93.50 90 GLY A N 1
ATOM 663 C CA . GLY A 1 90 ? -22.296 5.911 15.065 1.00 93.50 90 GLY A CA 1
ATOM 664 C C . GLY A 1 90 ? -21.960 5.646 16.537 1.00 93.50 90 GLY A C 1
ATOM 665 O O . GLY A 1 90 ? -22.695 6.083 17.426 1.00 93.50 90 GLY A O 1
ATOM 666 N N . TRP A 1 91 ? -20.901 4.876 16.815 1.00 93.88 91 TRP A N 1
ATOM 667 C CA . TRP A 1 91 ? -20.537 4.478 18.173 1.00 93.88 91 TRP A CA 1
ATOM 668 C C . TRP A 1 91 ? -19.642 5.509 18.846 1.00 93.88 91 TRP A C 1
ATOM 670 O O . TRP A 1 91 ? -18.695 6.013 18.254 1.00 93.88 91 TRP A O 1
ATOM 680 N N . MET A 1 92 ? -19.934 5.792 20.109 1.00 91.94 92 MET A N 1
ATOM 681 C CA . MET A 1 92 ? -19.181 6.710 20.949 1.00 91.94 92 MET A CA 1
ATOM 682 C C . MET A 1 92 ? -18.907 6.063 22.306 1.00 91.94 92 MET A C 1
ATOM 684 O O . MET A 1 92 ? -19.762 5.360 22.867 1.00 91.94 92 MET A O 1
ATOM 688 N N . ARG A 1 93 ? -17.721 6.345 22.852 1.00 90.19 93 ARG A N 1
ATOM 689 C CA . ARG A 1 93 ? -17.367 5.958 24.218 1.00 90.19 93 ARG A CA 1
ATOM 690 C C . ARG A 1 93 ? -18.401 6.507 25.209 1.00 90.19 93 ARG A C 1
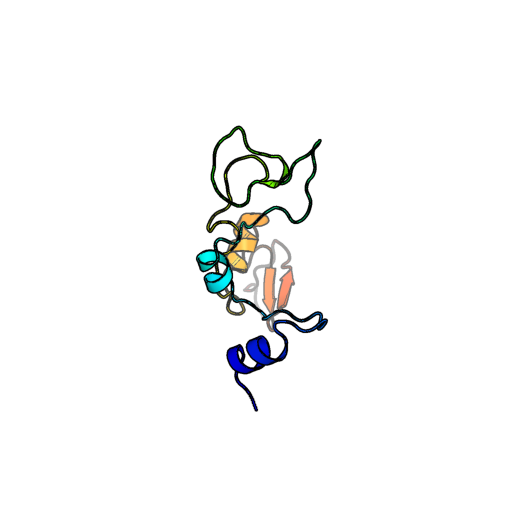ATOM 692 O O . ARG A 1 93 ? -18.889 7.626 25.057 1.00 90.19 93 ARG A O 1
ATOM 699 N N . GLY A 1 94 ? -18.767 5.704 26.201 1.00 89.38 94 GLY A N 1
ATOM 700 C CA . GLY A 1 94 ? -19.783 6.017 27.205 1.00 89.38 94 GLY A CA 1
ATOM 701 C C . GLY A 1 94 ? -21.229 5.862 26.721 1.00 89.38 94 GLY A C 1
ATOM 702 O O . GLY A 1 94 ? -22.148 6.026 27.520 1.00 89.38 94 GLY A O 1
ATOM 703 N N . ARG A 1 95 ? -21.461 5.535 25.440 1.00 89.25 95 ARG A N 1
ATOM 704 C CA . ARG A 1 95 ? -22.802 5.238 24.905 1.00 89.25 95 ARG A CA 1
ATOM 705 C C . ARG A 1 95 ? -22.955 3.795 24.461 1.00 89.25 95 ARG A C 1
ATOM 707 O O . ARG A 1 95 ? -23.916 3.147 24.855 1.00 89.25 95 ARG A O 1
ATOM 714 N N . GLN A 1 96 ? -22.037 3.313 23.626 1.00 93.25 96 GLN A N 1
ATOM 715 C CA . GLN A 1 96 ? -22.059 1.934 23.130 1.00 93.25 96 GLN A CA 1
ATOM 716 C C . GLN A 1 96 ? -20.952 1.083 23.737 1.00 93.25 96 GLN A C 1
ATOM 718 O O . GLN A 1 96 ? -21.147 -0.115 23.931 1.00 93.25 96 GLN A O 1
ATOM 723 N N . TYR A 1 97 ? -19.817 1.689 24.078 1.00 92.75 97 TYR A N 1
ATOM 724 C CA . TYR A 1 97 ? -18.700 0.986 24.694 1.00 92.75 97 TYR A CA 1
ATOM 725 C C . TYR A 1 97 ? -17.951 1.871 25.694 1.00 92.75 97 TYR A C 1
ATOM 727 O O . TYR A 1 97 ? -18.084 3.092 25.661 1.00 92.75 97 TYR A O 1
ATOM 735 N N . ASP A 1 98 ? -17.135 1.260 26.544 1.00 93.31 98 ASP A N 1
ATOM 736 C CA . ASP A 1 98 ? -16.095 1.923 27.329 1.00 93.31 98 ASP A CA 1
ATOM 737 C C . ASP A 1 98 ? -14.755 1.191 27.171 1.00 93.31 98 ASP A C 1
ATOM 739 O O . ASP A 1 98 ? -14.715 0.075 26.646 1.00 93.31 98 ASP A O 1
ATOM 743 N N . LEU A 1 99 ? -13.659 1.829 27.578 1.00 88.75 99 LEU A N 1
ATOM 744 C CA . LEU A 1 99 ? -12.314 1.268 27.492 1.00 88.75 99 LEU A CA 1
ATOM 745 C C . LEU A 1 99 ? -11.892 0.719 28.858 1.00 88.75 99 LEU A C 1
ATOM 747 O O . LEU A 1 99 ? -11.592 1.481 29.774 1.00 88.75 99 LEU A O 1
ATOM 751 N N . VAL A 1 100 ? -11.859 -0.606 28.980 1.00 91.25 100 VAL A N 1
ATOM 752 C CA . VAL A 1 100 ? -11.499 -1.321 30.212 1.00 91.25 100 VAL A CA 1
ATOM 753 C C . VAL A 1 100 ? -10.306 -2.215 29.902 1.00 91.25 100 VAL A C 1
ATOM 755 O O . VAL A 1 100 ? -10.377 -3.051 29.004 1.00 91.25 100 VAL A O 1
ATOM 758 N N . ASP A 1 101 ? -9.188 -1.991 30.595 1.00 88.06 101 ASP A N 1
ATOM 759 C CA . ASP A 1 101 ? -7.939 -2.754 30.439 1.00 88.06 101 ASP A CA 1
ATOM 760 C C . ASP A 1 101 ? -7.436 -2.853 28.984 1.00 88.06 101 ASP A C 1
ATOM 762 O O . ASP A 1 101 ? -6.901 -3.868 28.543 1.00 88.06 101 ASP A O 1
ATOM 766 N N . GLY A 1 102 ? -7.627 -1.780 28.208 1.00 83.38 102 GLY A N 1
ATOM 767 C CA . GLY A 1 102 ? -7.234 -1.716 26.796 1.00 83.38 102 GLY A CA 1
ATOM 768 C C . GLY A 1 102 ? -8.198 -2.410 25.824 1.00 83.38 102 GLY A C 1
ATOM 769 O O . GLY A 1 102 ? -7.987 -2.333 24.615 1.00 83.38 102 GLY A O 1
ATOM 770 N N . GLY A 1 103 ? -9.265 -3.042 26.320 1.00 86.31 103 GLY A N 1
ATOM 771 C CA . GLY A 1 103 ? -10.350 -3.608 25.522 1.00 86.31 103 GLY A CA 1
ATOM 772 C C . GLY A 1 103 ? -11.568 -2.685 25.445 1.00 86.31 103 GLY A C 1
ATOM 773 O O . GLY A 1 103 ? -11.841 -1.913 26.363 1.00 86.31 103 GLY A O 1
ATOM 774 N N . LEU A 1 104 ? -12.329 -2.782 24.351 1.00 90.81 104 LEU A N 1
ATOM 775 C CA . LEU A 1 104 ? -13.629 -2.117 24.234 1.00 90.81 104 LEU A CA 1
ATOM 776 C C . LEU A 1 104 ? -14.717 -3.026 24.809 1.00 90.81 104 LEU A C 1
ATOM 778 O O . LEU A 1 104 ? -14.974 -4.107 24.278 1.00 90.81 104 LEU A O 1
ATOM 782 N N . VAL A 1 105 ? -15.369 -2.582 25.879 1.00 92.94 105 VAL A N 1
ATOM 783 C CA . VAL A 1 105 ? -16.440 -3.317 26.559 1.00 92.94 105 VAL A CA 1
ATOM 784 C C . VAL A 1 105 ? -17.768 -2.643 26.261 1.00 92.94 105 VAL A C 1
ATOM 786 O O . VAL A 1 105 ? -17.915 -1.443 26.474 1.00 92.94 105 VAL A O 1
ATOM 789 N N . LYS A 1 106 ? -18.752 -3.405 25.772 1.00 91.31 106 LYS A N 1
ATOM 790 C CA . LYS A 1 106 ? -20.100 -2.887 25.509 1.00 91.31 106 LYS A CA 1
ATOM 791 C C . LYS A 1 106 ? -20.720 -2.352 26.801 1.00 91.31 106 LYS A C 1
ATOM 793 O O . LYS A 1 106 ? -20.733 -3.056 27.808 1.00 91.31 106 LYS A O 1
ATOM 798 N N . VAL A 1 107 ? -21.294 -1.153 26.749 1.00 89.56 107 VAL A N 1
ATOM 799 C CA . VAL A 1 107 ? -22.082 -0.617 27.866 1.00 89.56 107 VAL A CA 1
ATOM 800 C C . VAL A 1 107 ? -23.574 -0.851 27.634 1.00 89.56 107 VAL A C 1
ATOM 802 O O . VAL A 1 107 ? -24.076 -0.781 26.511 1.00 89.56 107 VAL A O 1
ATOM 805 N N . GLU A 1 108 ? -24.290 -1.164 28.710 1.00 79.75 108 GLU A N 1
ATOM 806 C CA . GLU A 1 108 ? -25.751 -1.239 28.716 1.00 79.75 108 GLU A CA 1
ATOM 807 C C . GLU A 1 108 ? -26.320 0.181 28.598 1.00 79.75 108 GLU A C 1
ATOM 809 O O . GLU A 1 108 ? -26.039 1.052 29.429 1.00 79.75 108 GLU A O 1
ATOM 814 N N . MET A 1 109 ? -27.124 0.429 27.563 1.00 60.75 109 MET A N 1
ATOM 815 C CA . MET A 1 109 ? -27.727 1.740 27.340 1.00 60.75 109 MET A CA 1
ATOM 816 C C . MET A 1 109 ? -28.714 2.035 28.481 1.00 60.75 109 MET A C 1
ATOM 818 O O . MET A 1 109 ? -29.762 1.403 28.575 1.00 60.75 109 MET A O 1
ATOM 822 N N . GLY A 1 110 ? -28.359 2.968 29.371 1.00 57.19 110 GLY A N 1
ATOM 823 C CA . GLY A 1 110 ? -29.181 3.358 30.525 1.00 57.19 110 GLY A CA 1
ATOM 824 C C . GLY A 1 110 ? -28.534 3.177 31.902 1.00 57.19 110 GLY A C 1
ATOM 825 O O . GLY A 1 110 ? -29.121 3.609 32.893 1.00 57.19 110 GLY A O 1
ATOM 826 N N . ARG A 1 111 ? -27.322 2.616 32.005 1.00 53.78 111 ARG A N 1
ATOM 827 C CA . ARG A 1 111 ? -26.570 2.618 33.270 1.00 53.78 111 ARG A CA 1
ATOM 828 C C . ARG A 1 111 ? -25.544 3.744 33.270 1.00 53.78 111 ARG A C 1
ATOM 830 O O . ARG A 1 111 ? -24.524 3.670 32.598 1.00 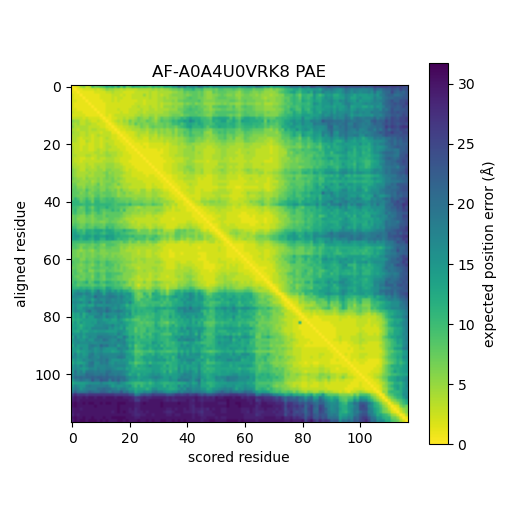53.78 111 ARG A O 1
ATOM 837 N N . ASN A 1 112 ? -25.831 4.796 34.033 1.00 53.97 112 ASN A N 1
ATOM 838 C CA . ASN A 1 112 ? -24.847 5.814 34.384 1.00 53.97 112 ASN A CA 1
ATOM 839 C C . ASN A 1 112 ? -23.691 5.127 35.145 1.00 53.97 112 ASN A C 1
ATOM 841 O O . 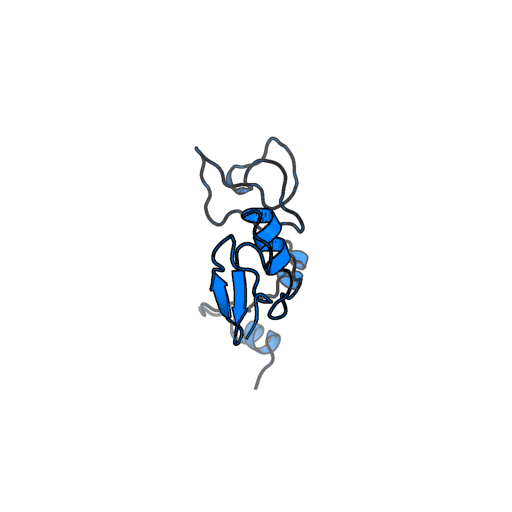ASN A 1 112 ? -23.947 4.614 36.237 1.00 53.97 112 ASN A O 1
ATOM 845 N N . PRO A 1 113 ? -22.445 5.113 34.635 1.00 53.12 113 PRO A N 1
ATOM 846 C CA . PRO A 1 113 ? -21.313 4.525 35.354 1.00 53.12 113 PRO A CA 1
ATOM 847 C C . PRO A 1 113 ? -20.973 5.285 36.652 1.00 53.12 113 PRO A C 1
ATOM 849 O O . PRO A 1 113 ? -20.263 4.759 37.499 1.00 53.12 113 PRO A O 1
ATOM 852 N N . TYR A 1 114 ? -21.537 6.484 36.853 1.00 54.38 114 TYR A N 1
ATOM 853 C CA . TYR A 1 114 ? -21.473 7.260 38.096 1.00 54.38 114 TYR A CA 1
ATOM 854 C C . TYR A 1 114 ? -22.699 7.077 39.009 1.00 54.38 114 TYR A C 1
ATOM 856 O O . TYR A 1 114 ? -22.869 7.818 39.980 1.00 54.38 114 TYR A O 1
ATOM 864 N N . ALA A 1 115 ? -23.575 6.102 38.740 1.00 53.69 115 ALA A N 1
ATOM 865 C CA . ALA A 1 115 ? -24.615 5.695 39.682 1.00 53.69 115 ALA A CA 1
ATOM 866 C C . ALA A 1 115 ? -23.998 4.847 40.812 1.00 53.69 115 ALA A C 1
ATOM 868 O O . ALA A 1 115 ? -24.146 3.633 40.823 1.00 53.69 115 ALA A O 1
ATOM 869 N N . LYS A 1 116 ? -23.281 5.534 41.712 1.00 44.75 116 LYS A N 1
ATOM 870 C CA . LYS A 1 116 ? -22.810 5.147 43.057 1.00 44.75 116 LYS A CA 1
ATOM 871 C C . LYS A 1 116 ? -22.478 3.668 43.330 1.00 44.75 116 LYS A C 1
ATOM 873 O O . LYS A 1 116 ? -23.374 2.832 43.436 1.00 44.75 116 LYS A O 1
ATOM 878 N N . LEU A 1 117 ? -21.224 3.450 43.730 1.00 39.78 117 LEU A N 1
ATOM 879 C CA . LEU A 1 117 ? -20.911 2.896 45.054 1.00 39.78 117 LEU A CA 1
ATOM 880 C C . LEU A 1 117 ? -20.106 3.943 45.828 1.00 39.78 117 LEU A C 1
ATOM 882 O O . LEU A 1 117 ? -19.159 4.491 45.224 1.00 39.78 117 LEU A O 1
#

Sequence (117 aa):
SKSRAEWEAVFDGTDACCTPVLTYPELERGGFDQRPPVTLKGSPGIAIADGENERPAAEGVGIGIEGEGWVSKGLPPGKDGEEKLAKWMGWMRGRQYDLVDGGLVKVEMGRNPYAKL

Foldseek 3Di:
DDDPVVVCVVCVPHPDPDDDDDDPVRCVVVVNQDWDPDQDDVAAAAALAADDQDDHSRRGHDGHDPPSNDDPDDDDPPPCPQVCCCVPPVDHDPAQFHQDPNDTHGDDHPDDPPPDD

Radius of gyration: 23.99 Å; Cα contacts (8 Å, |Δi|>4): 113; chains: 1; bounding box: 57×27×66 Å

Secondary structure (DSSP, 8-state):
---HHHHHHHHTTSS--------HHHHHHTT-----SS--SSSPPBPSS---SS--GGG-BSSPPGGGG-------TTSSHHHHHHHHH---BTTTEEEETTEEEEPPTT--TTS--

Organism: NCBI:txid331657

pLDDT: mean 86.37, std 11.12, range [39.78, 94.5]

InterPro domains:
  IPR044855 CoA-transferase family III domain 3 superfamily [G3DSA:3.30.1540.10] (1-22)